Protein AF-A0A3C1LNH6-F1 (afdb_monomer_lite)

Foldseek 3Di:
DVCCVVQNAAPDKDFDDQDPVRPWTWIWGHHPVVRDIWIWTDPPP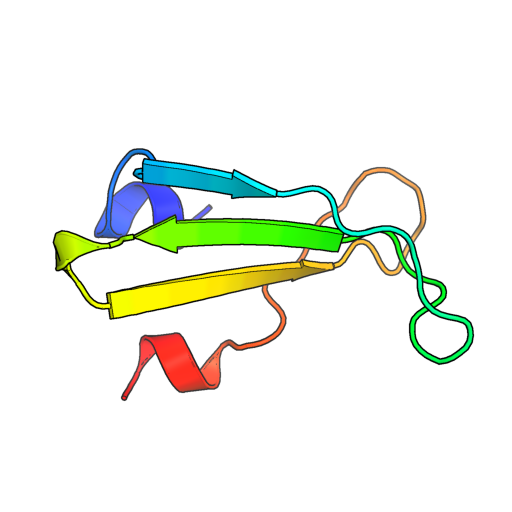PPDTDTDPVVSVVD

Sequence (59 aa):
GRIYIKYGEPDYVSHPDPIPERSYPTIVWSYQRDKKEFIFVDYSGYGQYTLWNKDEEFD

Secondary structure (DSSP, 8-state):
-HHHHHH-S-SEEE-----TT--S-EEEEEETTTTEEEEEE-SSSSS--EES--GGGT-

Radius of gyration: 11.62 Å; chains: 1; bounding box: 26×21×30 Å

Structure (mmCIF, N/CA/C/O backbone):
data_AF-A0A3C1LNH6-F1
#
_entry.id   AF-A0A3C1LNH6-F1
#
loop_
_atom_site.group_PDB
_atom_site.id
_atom_site.type_symbol
_atom_site.label_atom_id
_atom_site.label_alt_id
_atom_site.label_comp_id
_atom_site.label_asym_id
_atom_site.label_entity_id
_atom_site.label_seq_id
_atom_site.pdbx_PDB_ins_code
_atom_site.Cartn_x
_atom_site.Cartn_y
_atom_site.Cartn_z
_atom_site.occupancy
_atom_site.B_iso_or_equiv
_atom_site.auth_seq_id
_atom_site.auth_comp_id
_atom_site.auth_asym_id
_atom_site.auth_atom_id
_atom_site.pdbx_PDB_model_num
ATOM 1 N N . GLY A 1 1 ? -6.915 -9.452 -1.803 1.00 73.44 1 GLY A N 1
ATOM 2 C CA . GLY A 1 1 ? -5.865 -8.814 -0.984 1.00 73.44 1 GLY A CA 1
ATOM 3 C C . GLY A 1 1 ? -6.285 -8.837 0.470 1.00 73.44 1 GLY A C 1
ATOM 4 O O . GLY A 1 1 ? -7.445 -8.569 0.744 1.00 73.44 1 GLY A O 1
ATOM 5 N N . ARG A 1 2 ? -5.380 -9.192 1.389 1.00 88.44 2 ARG A N 1
ATOM 6 C CA . ARG A 1 2 ? -5.673 -9.338 2.829 1.00 88.44 2 ARG A CA 1
ATOM 7 C C . ARG A 1 2 ? -6.311 -8.089 3.447 1.00 88.44 2 ARG A C 1
ATOM 9 O O . ARG A 1 2 ? -7.248 -8.226 4.221 1.00 88.44 2 ARG A O 1
ATOM 16 N N . ILE A 1 3 ? -5.840 -6.904 3.057 1.00 92.00 3 ILE A N 1
ATOM 17 C CA . ILE A 1 3 ? -6.351 -5.618 3.547 1.00 92.00 3 ILE A CA 1
ATOM 18 C C . ILE A 1 3 ? -7.862 -5.492 3.316 1.00 92.00 3 ILE A C 1
ATOM 20 O O . ILE A 1 3 ? -8.591 -5.243 4.266 1.00 92.00 3 ILE A O 1
ATOM 24 N N . TYR A 1 4 ? -8.348 -5.798 2.108 1.00 91.75 4 TYR A N 1
ATOM 25 C CA . TYR A 1 4 ? -9.783 -5.755 1.794 1.00 91.75 4 TYR A CA 1
ATOM 26 C C . TYR A 1 4 ? -10.613 -6.730 2.643 1.00 91.75 4 TYR A C 1
ATOM 28 O O . TYR A 1 4 ? -11.733 -6.434 3.033 1.00 91.75 4 TYR A O 1
ATOM 36 N N . ILE A 1 5 ? -10.068 -7.908 2.958 1.00 91.56 5 ILE A N 1
ATOM 37 C CA . ILE A 1 5 ? -10.771 -8.896 3.794 1.00 91.56 5 ILE A CA 1
ATOM 38 C C . ILE A 1 5 ? -10.874 -8.405 5.245 1.00 91.56 5 ILE A C 1
ATOM 40 O O . ILE A 1 5 ? -11.875 -8.662 5.906 1.00 91.56 5 ILE A O 1
ATOM 44 N N . LYS A 1 6 ? -9.839 -7.720 5.744 1.00 91.62 6 LYS A N 1
ATOM 45 C CA . LYS A 1 6 ? -9.752 -7.261 7.137 1.00 91.62 6 LYS A CA 1
ATOM 46 C C . LYS A 1 6 ? -10.529 -5.964 7.381 1.00 91.62 6 LYS A C 1
ATOM 48 O O . LYS A 1 6 ? -11.179 -5.852 8.413 1.00 91.62 6 LYS A O 1
ATOM 53 N N . TYR A 1 7 ? -10.456 -5.016 6.450 1.00 91.50 7 TYR A N 1
ATOM 54 C CA . TYR A 1 7 ? -10.989 -3.659 6.620 1.00 91.50 7 TYR A CA 1
ATOM 55 C C . TYR A 1 7 ? -12.167 -3.333 5.688 1.00 91.50 7 TYR A C 1
ATOM 57 O O . TYR A 1 7 ? -12.839 -2.327 5.887 1.00 91.50 7 TYR A O 1
ATOM 65 N N . GLY A 1 8 ? -12.466 -4.187 4.704 1.00 94.25 8 GLY A N 1
ATOM 66 C CA . GLY A 1 8 ? -13.518 -3.943 3.717 1.00 94.25 8 GLY A CA 1
ATOM 67 C C . GLY A 1 8 ? -13.075 -3.008 2.590 1.00 94.25 8 GLY A C 1
ATOM 68 O O . GLY A 1 8 ? -11.915 -3.006 2.182 1.00 94.25 8 GLY A O 1
ATOM 69 N N . GLU A 1 9 ? -14.028 -2.248 2.053 1.00 95.88 9 GLU A N 1
ATOM 70 C CA . GLU A 1 9 ? -13.772 -1.221 1.042 1.00 95.88 9 GLU A CA 1
ATOM 71 C C . GLU A 1 9 ? -13.11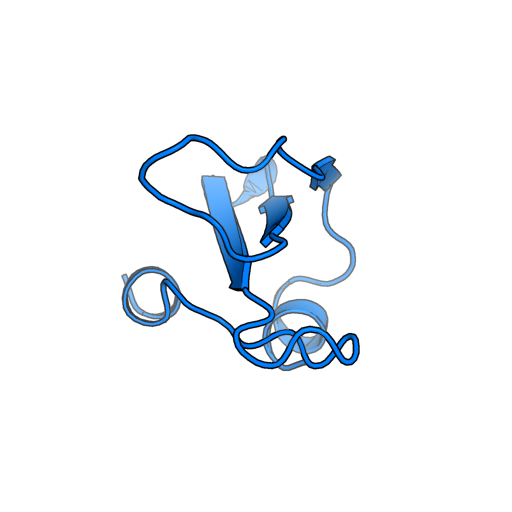9 0.016 1.687 1.00 95.88 9 GLU A C 1
ATOM 73 O O . GLU A 1 9 ? -13.566 0.434 2.756 1.00 95.88 9 GLU A O 1
ATOM 78 N N . PRO A 1 10 ? -12.067 0.599 1.082 1.00 96.50 10 PRO A N 1
ATOM 79 C CA . PRO A 1 10 ? -11.473 1.830 1.593 1.00 96.50 10 PRO A CA 1
ATOM 80 C C . PRO A 1 10 ? -12.425 3.018 1.445 1.00 96.50 10 PRO A C 1
ATOM 82 O O . PRO A 1 10 ? -13.177 3.107 0.477 1.00 96.50 10 PRO A O 1
ATOM 85 N N . ASP A 1 11 ? -12.323 3.983 2.359 1.00 96.81 11 ASP A N 1
ATOM 86 C CA . ASP A 1 11 ? -13.077 5.238 2.261 1.00 96.81 11 ASP A CA 1
ATOM 87 C C . ASP A 1 11 ? -12.600 6.084 1.067 1.00 96.81 11 ASP A C 1
ATOM 89 O O . ASP A 1 11 ? -13.378 6.820 0.459 1.00 96.81 11 ASP A O 1
ATOM 93 N N . TYR A 1 12 ? -11.306 5.998 0.736 1.00 96.69 12 TYR A N 1
ATOM 94 C CA . TYR A 1 12 ? -10.706 6.708 -0.389 1.00 96.69 12 TYR A CA 1
ATOM 95 C C . TYR A 1 12 ? -9.615 5.881 -1.074 1.00 96.69 12 TYR A C 1
ATOM 97 O O . TYR A 1 12 ? -8.826 5.194 -0.420 1.00 96.69 12 TYR A O 1
ATOM 105 N N . VAL A 1 13 ? -9.549 5.995 -2.402 1.00 96.12 13 VAL A N 1
ATOM 106 C CA . VAL A 1 13 ? -8.498 5.399 -3.232 1.00 96.12 13 VAL A CA 1
ATOM 107 C C . VAL A 1 13 ? -7.774 6.510 -3.984 1.00 96.12 13 VAL A C 1
ATOM 109 O O . VAL A 1 13 ? -8.376 7.214 -4.793 1.00 96.12 13 VAL A O 1
ATOM 112 N N . SER A 1 14 ? -6.470 6.641 -3.744 1.00 94.69 14 SER A N 1
ATOM 113 C CA . SER A 1 14 ? -5.600 7.605 -4.422 1.00 94.69 14 SER A CA 1
ATOM 114 C C . SER A 1 14 ? -4.648 6.917 -5.393 1.00 94.69 14 SER A C 1
ATOM 116 O O . SER A 1 14 ? -4.166 5.818 -5.117 1.00 94.69 14 SER A O 1
ATOM 118 N N . HIS A 1 15 ? -4.321 7.608 -6.483 1.00 91.81 15 HIS A N 1
ATOM 119 C CA . HIS A 1 15 ? -3.297 7.216 -7.454 1.00 91.81 15 HIS A CA 1
ATOM 120 C C . HIS A 1 15 ? -2.279 8.359 -7.539 1.00 91.81 15 HIS A C 1
ATOM 122 O O . HIS A 1 15 ? -2.393 9.203 -8.428 1.00 91.81 15 HIS A O 1
ATOM 128 N N . PRO A 1 16 ? -1.362 8.475 -6.561 1.00 84.75 16 PRO A N 1
ATOM 129 C CA . PRO A 1 16 ? -0.408 9.569 -6.553 1.00 84.75 16 PRO A CA 1
ATO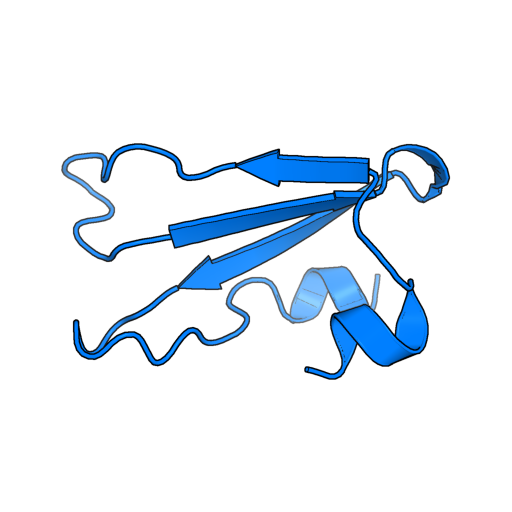M 130 C C . PRO A 1 16 ? 0.497 9.489 -7.782 1.00 84.75 16 PRO A C 1
ATOM 132 O O . PRO A 1 16 ? 0.953 8.402 -8.153 1.00 84.75 16 PRO A O 1
ATOM 135 N N . ASP A 1 17 ? 0.780 10.648 -8.377 1.00 79.00 17 ASP A N 1
ATOM 136 C CA . ASP A 1 17 ? 1.759 10.739 -9.453 1.00 79.00 17 ASP A CA 1
ATOM 137 C C . ASP A 1 17 ? 3.120 10.214 -8.965 1.00 79.00 17 ASP A C 1
ATOM 139 O O . ASP A 1 17 ? 3.529 10.500 -7.831 1.00 79.00 17 ASP A O 1
ATOM 143 N N . PRO A 1 18 ? 3.842 9.446 -9.797 1.00 68.06 18 PRO A N 1
ATOM 144 C CA . PRO A 1 18 ? 5.181 8.997 -9.457 1.00 68.06 18 PRO A CA 1
ATOM 145 C C . PRO A 1 18 ? 6.089 10.218 -9.283 1.00 68.06 18 PRO A C 1
ATOM 147 O O . PRO A 1 18 ? 6.390 10.940 -10.234 1.00 68.06 18 PRO A O 1
ATOM 150 N N . ILE A 1 19 ? 6.527 10.467 -8.049 1.00 62.59 19 ILE A N 1
ATOM 151 C CA . ILE A 1 19 ? 7.564 11.467 -7.778 1.00 62.59 19 ILE A CA 1
ATOM 152 C C . ILE A 1 19 ? 8.912 10.957 -8.318 1.00 62.59 19 ILE A C 1
ATOM 154 O O . ILE A 1 19 ? 9.105 9.744 -8.403 1.00 62.59 19 ILE A O 1
ATOM 158 N N . PRO A 1 20 ? 9.879 11.830 -8.657 1.00 58.03 20 PRO A N 1
ATOM 159 C CA . PRO A 1 20 ? 11.166 11.416 -9.234 1.00 58.03 20 PRO A CA 1
ATOM 160 C C . PRO A 1 20 ? 11.911 10.344 -8.418 1.00 58.03 20 PRO A C 1
ATOM 162 O O . PRO A 1 20 ? 12.634 9.528 -8.979 1.00 58.03 20 PRO A O 1
ATOM 165 N N . GLU A 1 21 ? 11.693 10.314 -7.101 1.00 61.88 21 GLU A N 1
ATOM 166 C CA . GLU A 1 21 ? 12.266 9.343 -6.157 1.00 61.88 21 GLU A CA 1
ATOM 167 C C . GLU A 1 21 ? 11.450 8.038 -6.028 1.00 61.88 21 GLU A C 1
ATOM 169 O O . GLU A 1 21 ? 11.933 7.056 -5.465 1.00 61.88 21 GLU A O 1
ATOM 174 N N . ARG A 1 22 ? 10.216 7.998 -6.549 1.00 60.59 22 ARG A N 1
ATOM 175 C CA . ARG A 1 22 ? 9.316 6.833 -6.585 1.00 60.59 22 ARG A CA 1
ATOM 176 C C . ARG A 1 22 ? 8.774 6.645 -8.003 1.00 60.59 22 ARG A C 1
ATOM 178 O O . ARG A 1 22 ? 7.643 7.003 -8.306 1.00 60.59 22 ARG A O 1
ATOM 185 N N . SER A 1 23 ? 9.584 6.043 -8.870 1.00 75.62 23 SER A N 1
ATOM 186 C CA . SER A 1 23 ? 9.225 5.800 -10.277 1.00 75.62 23 SER A CA 1
ATOM 187 C C . SER A 1 23 ? 8.167 4.706 -10.492 1.00 75.62 23 SER A C 1
ATOM 189 O O . SER A 1 23 ? 7.729 4.502 -11.621 1.00 75.62 23 SER A O 1
ATOM 191 N N . TYR A 1 24 ? 7.773 3.979 -9.444 1.00 85.56 24 TYR A N 1
ATOM 192 C CA . TYR A 1 24 ? 6.817 2.877 -9.549 1.00 85.56 24 TYR A CA 1
ATOM 193 C C . TYR A 1 24 ? 5.375 3.377 -9.374 1.00 85.56 24 TYR A C 1
ATOM 195 O O . TYR A 1 24 ? 5.129 4.163 -8.457 1.00 85.56 24 TYR A O 1
ATOM 203 N N . PRO A 1 25 ? 4.409 2.906 -10.187 1.00 89.00 25 PRO A N 1
ATOM 204 C CA . PRO A 1 25 ? 2.994 3.187 -9.975 1.00 89.00 25 PRO A CA 1
ATOM 205 C C . PRO A 1 25 ? 2.547 2.780 -8.570 1.00 89.00 25 PRO A C 1
ATOM 207 O O . PRO A 1 25 ? 2.883 1.693 -8.087 1.00 89.00 25 PRO A O 1
ATOM 210 N N . THR A 1 26 ? 1.746 3.633 -7.932 1.00 91.62 26 THR A N 1
ATOM 211 C CA . THR A 1 26 ? 1.225 3.372 -6.587 1.00 91.62 26 THR A CA 1
ATOM 212 C C . THR A 1 26 ? -0.278 3.577 -6.501 1.00 91.62 26 THR A C 1
ATOM 214 O O . THR A 1 26 ? -0.857 4.382 -7.227 1.00 91.62 26 THR A O 1
ATOM 217 N N . ILE A 1 27 ? -0.900 2.820 -5.601 1.00 93.69 27 ILE A N 1
ATOM 218 C CA . ILE A 1 27 ? -2.291 2.984 -5.192 1.00 93.69 27 ILE A CA 1
ATOM 219 C C . ILE A 1 27 ? -2.290 3.086 -3.674 1.00 93.69 27 ILE A C 1
ATOM 221 O O . ILE A 1 27 ? -1.689 2.250 -2.998 1.00 93.69 27 ILE A O 1
ATOM 225 N N . VAL A 1 28 ? -2.965 4.094 -3.136 1.00 94.62 28 VAL A N 1
ATOM 226 C CA . VAL A 1 28 ? -3.123 4.271 -1.690 1.00 94.62 28 VAL A CA 1
ATOM 227 C C . VAL A 1 28 ? -4.579 4.051 -1.329 1.00 94.62 28 VAL A C 1
ATOM 229 O O . VAL A 1 28 ? -5.468 4.651 -1.931 1.00 94.62 28 VAL A O 1
ATOM 232 N N . TRP A 1 29 ? -4.817 3.172 -0.363 1.00 96.50 29 TRP A N 1
ATOM 233 C CA . TRP A 1 29 ? -6.129 2.945 0.232 1.00 96.50 29 TRP A CA 1
ATOM 234 C C . TRP A 1 29 ? -6.165 3.570 1.617 1.00 96.50 29 TRP A C 1
ATOM 236 O O . TRP A 1 29 ? -5.374 3.174 2.474 1.00 96.50 29 TRP A O 1
ATOM 246 N N . SER A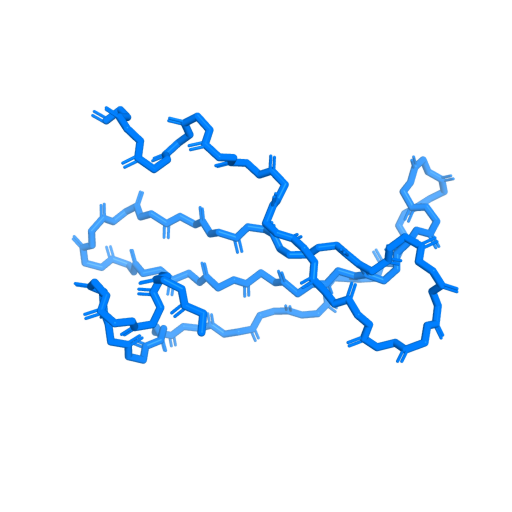 1 30 ? -7.094 4.493 1.844 1.00 96.12 30 SER A N 1
ATOM 247 C CA . SER A 1 30 ? -7.232 5.200 3.119 1.00 96.12 30 SER A CA 1
ATOM 248 C C . SER A 1 30 ? -8.524 4.783 3.829 1.00 96.12 30 SER A C 1
ATOM 250 O O . SER A 1 30 ? -9.600 4.786 3.229 1.00 96.12 30 SER A O 1
ATOM 252 N N . TYR A 1 31 ? -8.407 4.451 5.116 1.00 94.88 31 TYR A N 1
ATOM 253 C CA . TYR A 1 31 ? -9.494 4.078 6.026 1.00 94.88 31 TYR A CA 1
ATOM 254 C C . TYR A 1 31 ? -9.547 5.114 7.156 1.00 94.88 31 TYR A C 1
ATOM 256 O O . TYR A 1 31 ? -8.806 5.037 8.138 1.00 94.88 31 TYR A O 1
ATOM 264 N N . GLN A 1 32 ? -10.398 6.127 7.000 1.00 92.12 32 GLN A N 1
ATOM 265 C CA . GLN A 1 32 ? -10.486 7.298 7.879 1.00 92.12 32 GLN A CA 1
ATOM 266 C C . GLN A 1 32 ? -10.930 6.925 9.294 1.00 92.12 32 GLN A C 1
ATOM 268 O O . GLN A 1 32 ? -10.430 7.482 10.273 1.00 92.12 32 GLN A O 1
ATOM 273 N N . ARG A 1 33 ? -11.855 5.964 9.413 1.00 89.56 33 ARG A N 1
ATOM 274 C CA . ARG A 1 33 ? -12.366 5.495 10.712 1.00 89.56 33 ARG A CA 1
ATOM 275 C C . ARG A 1 33 ? -11.267 4.864 11.562 1.00 89.56 33 ARG A C 1
ATOM 277 O O . ARG A 1 33 ? -11.191 5.140 12.756 1.00 89.56 33 ARG A O 1
ATOM 284 N N . ASP A 1 34 ? -10.409 4.077 10.924 1.00 87.50 34 ASP A N 1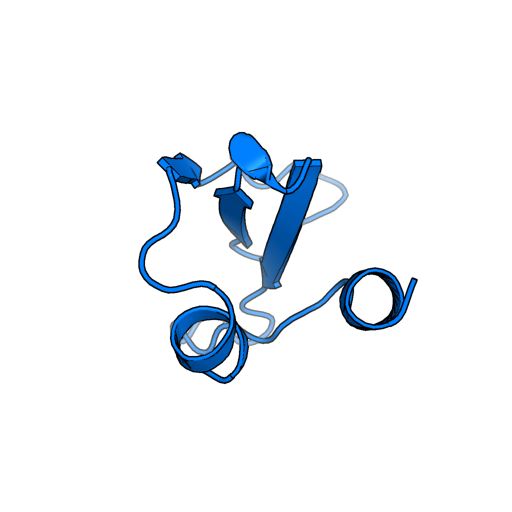
ATOM 285 C CA . ASP A 1 34 ? -9.322 3.340 11.571 1.00 87.50 34 ASP A CA 1
ATOM 286 C C . ASP A 1 34 ? -8.006 4.127 11.604 1.00 87.50 34 ASP A C 1
ATOM 288 O O . ASP A 1 34 ? -7.049 3.698 12.245 1.00 87.50 34 ASP A O 1
ATOM 292 N N . LYS A 1 35 ? -7.955 5.286 10.928 1.00 91.19 35 LYS A N 1
ATOM 293 C CA . LYS A 1 35 ? -6.740 6.088 10.710 1.00 91.19 35 LYS A CA 1
ATOM 294 C C . LYS A 1 35 ? -5.598 5.250 10.124 1.00 91.19 35 LYS A C 1
ATOM 296 O O . LYS A 1 35 ? -4.450 5.372 10.547 1.00 91.19 35 LYS A O 1
ATOM 301 N N . LYS A 1 36 ? -5.929 4.379 9.170 1.00 92.31 36 LYS A N 1
ATOM 302 C CA . LYS A 1 36 ? -4.975 3.497 8.488 1.00 92.31 36 LYS A CA 1
ATOM 303 C C . LYS A 1 36 ? -4.869 3.871 7.019 1.00 92.31 36 LYS A C 1
ATOM 305 O O . LYS A 1 36 ? -5.873 4.172 6.372 1.00 92.31 36 LYS A O 1
ATOM 310 N N . GLU A 1 37 ? -3.659 3.782 6.488 1.00 94.00 37 GLU A N 1
ATOM 311 C CA . GLU A 1 37 ? -3.394 3.883 5.060 1.00 94.00 37 GLU A CA 1
ATOM 312 C C . GLU A 1 37 ? -2.579 2.675 4.612 1.00 94.00 37 GLU A C 1
ATOM 314 O O . GLU A 1 37 ? -1.705 2.194 5.325 1.00 94.00 37 GLU A O 1
ATOM 319 N N . PHE A 1 38 ? -2.875 2.158 3.425 1.00 94.75 38 PHE A N 1
ATOM 320 C CA . PHE A 1 38 ? -2.147 1.036 2.847 1.00 94.75 38 PHE A CA 1
ATOM 321 C C . PHE A 1 38 ? -1.647 1.422 1.467 1.00 94.75 38 PHE A C 1
ATOM 323 O O . PHE A 1 38 ? -2.429 1.795 0.590 1.00 94.75 38 PHE A O 1
ATOM 330 N N . ILE A 1 39 ? -0.333 1.325 1.286 1.00 93.31 39 ILE A N 1
ATOM 331 C CA . ILE A 1 39 ? 0.353 1.712 0.061 1.00 93.31 39 ILE A CA 1
ATOM 332 C C . ILE A 1 39 ? 0.665 0.450 -0.724 1.00 93.31 39 ILE A C 1
ATOM 334 O O . ILE A 1 39 ? 1.419 -0.420 -0.280 1.00 93.31 39 ILE A O 1
ATOM 338 N N . PHE A 1 40 ? 0.106 0.372 -1.920 1.00 93.25 40 PHE A N 1
ATOM 339 C CA . PHE A 1 40 ? 0.368 -0.696 -2.859 1.00 93.25 40 PHE A CA 1
ATOM 340 C C . PHE A 1 40 ? 1.248 -0.183 -3.991 1.00 93.25 40 PHE A C 1
ATOM 342 O O . PHE A 1 40 ? 0.956 0.852 -4.586 1.00 93.25 40 PHE A O 1
ATOM 349 N N . VAL A 1 41 ? 2.310 -0.918 -4.306 1.00 92.06 41 VAL A N 1
ATOM 350 C CA . VAL A 1 41 ? 3.310 -0.533 -5.309 1.00 92.06 41 VAL A CA 1
ATOM 351 C C . VAL A 1 41 ? 3.427 -1.632 -6.356 1.00 92.06 41 VAL A C 1
ATOM 353 O O . VAL A 1 41 ? 3.574 -2.807 -6.005 1.00 92.06 41 VAL A O 1
ATOM 356 N N . ASP A 1 42 ? 3.367 -1.258 -7.632 1.00 91.31 42 ASP A N 1
ATOM 357 C CA . ASP A 1 42 ? 3.684 -2.152 -8.745 1.00 91.31 42 ASP A CA 1
ATOM 358 C C . ASP A 1 42 ? 5.137 -1.947 -9.185 1.00 91.31 42 ASP A C 1
ATOM 360 O O . ASP A 1 42 ? 5.461 -1.058 -9.968 1.00 91.31 42 ASP A O 1
ATOM 364 N N . TYR A 1 43 ? 6.027 -2.800 -8.680 1.00 87.19 43 TYR A N 1
ATOM 365 C CA . TYR A 1 43 ? 7.446 -2.777 -9.045 1.00 87.19 43 TYR A CA 1
ATOM 366 C C . TYR A 1 43 ? 7.724 -3.290 -10.458 1.00 87.19 43 TYR A C 1
ATOM 368 O O . TYR A 1 43 ? 8.802 -3.063 -11.003 1.00 87.19 43 TYR A O 1
ATOM 376 N N . SER A 1 44 ? 6.777 -4.034 -11.025 1.00 86.94 44 SER A N 1
ATOM 377 C CA . SER A 1 44 ? 6.958 -4.765 -12.274 1.00 86.94 44 SER A CA 1
ATOM 378 C C . SER A 1 44 ? 6.468 -3.984 -13.495 1.00 86.94 44 SER A C 1
ATOM 380 O O . SER A 1 44 ? 6.932 -4.234 -14.604 1.00 86.94 44 SER A O 1
ATOM 382 N N . GLY A 1 45 ? 5.544 -3.040 -13.289 1.00 82.31 45 GL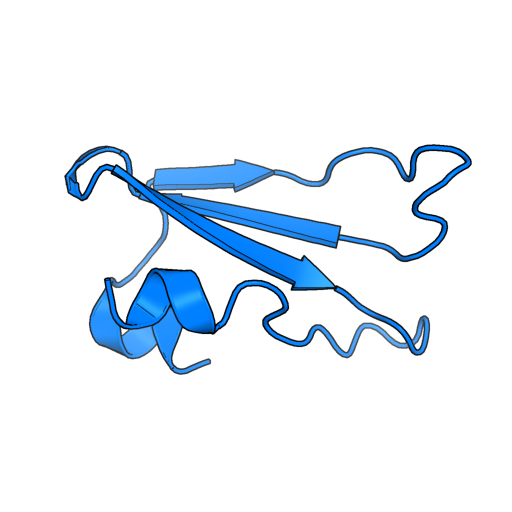Y A N 1
ATOM 383 C CA . GLY A 1 45 ? 4.865 -2.295 -14.349 1.00 82.31 45 GLY A CA 1
ATOM 384 C C . GLY A 1 45 ? 3.768 -3.088 -15.072 1.00 82.31 45 GLY A C 1
ATOM 385 O O . GLY A 1 45 ? 3.242 -2.611 -16.075 1.00 82.31 45 GLY A O 1
ATOM 386 N N . TYR A 1 46 ? 3.420 -4.292 -14.598 1.00 87.31 46 TYR A N 1
ATOM 387 C CA . TYR A 1 46 ? 2.405 -5.169 -15.200 1.00 87.31 46 TYR A CA 1
ATOM 388 C C . TYR A 1 46 ? 1.068 -5.180 -14.436 1.00 87.31 46 TYR A C 1
ATOM 390 O O . TYR A 1 46 ? 0.257 -6.089 -14.613 1.00 87.31 46 TYR A O 1
ATOM 398 N N . GLY A 1 47 ? 0.834 -4.202 -13.559 1.00 86.31 47 GLY A N 1
ATOM 399 C CA . GLY A 1 47 ? -0.355 -4.107 -12.709 1.00 86.31 47 GLY A CA 1
ATOM 400 C C . GLY A 1 47 ? -0.314 -5.021 -11.482 1.00 86.31 47 GLY A C 1
ATOM 401 O O . GLY A 1 47 ? -1.349 -5.281 -10.866 1.00 86.31 47 GLY A O 1
ATOM 402 N N . GLN A 1 48 ? 0.864 -5.536 -11.115 1.00 90.06 48 GLN A N 1
ATOM 403 C CA . GLN A 1 48 ? 1.035 -6.446 -9.980 1.00 90.06 48 GLN A CA 1
ATOM 404 C C . GLN A 1 48 ? 1.386 -5.675 -8.709 1.00 90.06 48 GLN A C 1
ATOM 406 O O . GLN A 1 48 ? 2.533 -5.601 -8.273 1.00 90.06 48 GLN A O 1
ATOM 411 N N . TYR A 1 49 ? 0.357 -5.102 -8.100 1.00 91.56 49 TYR A N 1
ATOM 412 C CA . TYR A 1 49 ? 0.491 -4.301 -6.894 1.00 91.56 49 TYR A CA 1
ATOM 413 C C . TYR A 1 49 ? 0.777 -5.149 -5.648 1.00 91.56 49 TYR A C 1
ATOM 415 O O . TYR A 1 49 ? 0.064 -6.105 -5.331 1.00 91.56 49 TYR A O 1
ATOM 423 N N . THR A 1 50 ? 1.804 -4.755 -4.899 1.00 91.31 50 THR A N 1
ATOM 424 C CA . THR A 1 50 ? 2.223 -5.398 -3.648 1.00 91.31 50 THR A CA 1
ATOM 425 C C . THR A 1 50 ? 2.141 -4.421 -2.482 1.00 91.31 50 THR A C 1
ATOM 427 O O . THR A 1 50 ? 2.430 -3.239 -2.643 1.00 91.31 50 THR A O 1
ATOM 430 N N . LEU A 1 51 ? 1.727 -4.903 -1.306 1.00 92.81 51 LEU A N 1
ATOM 431 C CA . LEU A 1 51 ? 1.662 -4.073 -0.101 1.00 92.81 51 LEU A CA 1
ATOM 432 C C . LEU A 1 51 ? 3.076 -3.709 0.362 1.00 92.81 51 LEU A C 1
ATOM 434 O O . LEU A 1 51 ? 3.876 -4.607 0.645 1.00 92.81 51 LEU A O 1
ATOM 438 N N . TRP A 1 52 ? 3.346 -2.409 0.449 1.00 90.12 52 TRP A N 1
ATOM 439 C CA . TRP A 1 52 ? 4.655 -1.861 0.786 1.00 90.12 52 TRP A CA 1
ATOM 440 C C . TRP A 1 52 ? 4.827 -1.619 2.288 1.00 90.12 52 TRP A C 1
ATOM 442 O O . TRP A 1 52 ? 5.784 -2.114 2.876 1.00 90.12 52 TRP A O 1
ATOM 452 N N . ASN A 1 53 ? 3.877 -0.939 2.931 1.00 87.44 53 ASN A N 1
ATOM 453 C CA . ASN A 1 53 ? 3.913 -0.600 4.359 1.00 87.44 53 ASN A CA 1
ATOM 454 C C . ASN A 1 53 ? 3.319 -1.720 5.233 1.00 87.44 53 ASN A C 1
ATOM 456 O O . ASN A 1 53 ? 2.354 -1.520 5.964 1.00 87.44 53 ASN A O 1
ATOM 460 N N . LYS A 1 54 ? 3.877 -2.933 5.143 1.00 79.62 54 LYS A N 1
ATOM 461 C CA . LYS A 1 54 ? 3.369 -4.090 5.907 1.00 79.62 54 LYS A CA 1
ATOM 462 C C . LYS A 1 54 ? 3.437 -3.893 7.420 1.00 79.62 54 LYS A C 1
ATOM 464 O O . LYS A 1 54 ? 2.568 -4.407 8.112 1.00 79.62 54 LYS A O 1
ATOM 469 N N . ASP A 1 55 ? 4.437 -3.171 7.913 1.00 76.75 55 ASP A N 1
ATOM 470 C CA . ASP A 1 55 ? 4.638 -2.970 9.351 1.00 76.75 55 ASP A CA 1
ATOM 471 C C . ASP A 1 55 ? 3.477 -2.173 9.977 1.00 76.75 55 ASP A C 1
ATOM 473 O O . ASP A 1 55 ? 2.994 -2.527 11.048 1.00 76.75 55 ASP A O 1
ATOM 477 N N . GLU A 1 56 ? 2.898 -1.222 9.237 1.00 72.94 56 GLU A N 1
ATOM 478 C CA . GLU A 1 56 ? 1.723 -0.450 9.674 1.00 72.94 56 GLU A CA 1
ATOM 479 C C . GLU A 1 56 ? 0.436 -1.298 9.788 1.00 72.94 56 GLU A C 1
ATOM 481 O O . GLU A 1 56 ? -0.550 -0.862 10.391 1.00 72.94 56 GLU A O 1
ATOM 486 N N . GLU A 1 57 ? 0.415 -2.520 9.235 1.00 71.69 57 GLU A N 1
ATOM 487 C CA . GLU A 1 57 ? -0.680 -3.480 9.449 1.00 71.69 57 GLU A CA 1
ATOM 488 C C . GLU A 1 57 ? -0.694 -4.032 10.889 1.00 71.69 57 GLU A C 1
ATOM 490 O O . GLU A 1 57 ? -1.760 -4.447 11.366 1.00 71.69 57 GLU A O 1
ATOM 495 N N . PHE A 1 58 ? 0.468 -4.070 11.555 1.00 70.31 58 PHE A N 1
ATOM 496 C CA . PHE A 1 58 ? 0.684 -4.749 12.839 1.00 70.31 58 PHE A CA 1
ATOM 497 C C . PHE A 1 58 ? 0.862 -3.809 14.042 1.00 70.31 58 PHE A C 1
ATOM 499 O O . PHE A 1 58 ? 0.804 -4.304 15.168 1.00 70.31 58 PHE A O 1
ATOM 506 N N . ASP A 1 59 ? 1.032 -2.505 13.808 1.00 61.22 59 ASP A N 1
ATOM 507 C CA . ASP A 1 59 ? 0.966 -1.442 14.830 1.00 61.22 59 ASP A CA 1
ATOM 508 C C . ASP A 1 59 ? -0.476 -1.138 15.274 1.00 61.22 59 ASP A C 1
ATOM 510 O O . ASP A 1 59 ? -0.709 -0.967 16.491 1.00 61.22 59 ASP A O 1
#

pLDDT: mean 86.32, std 10.49, range [58.03, 96.81]